Protein AF-A0A2B7Y8J1-F1 (afdb_monomer_lite)

Sequence (131 aa):
MRFFLLLSFLLLTVLVVAKPEAAPVPEPQSDIKEKLEGIGDLLNGETLRQIQSVLKHADQLLDDESTPITKNLLLTAGPVVTPELLKKVGTLLDNAGGLLTKEFVDQTKNLIAKAGKLLDTVDSLLGALGL

Foldseek 3Di:
DVVVVVVVVVVVVVPPDPDPPPDPDPPPVVVVVVVVVVVCVCPPPVNVVVVVVVVVVVCVCCPPVNVVVVVCCCVPVVVPDDPVVVVVVVVVVVVVVVCPPPVNVVVVVVVVVVVVVVVVVVVVVCVVVVD

pLDDT: mean 86.44, std 15.83, range [43.47, 98.56]

Secondary structure (DSSP, 8-state):
-HHHHHHHHHTTSTT------------THHHHHHHHHHHHHHTSHHHHHHHHHHHHHHHHHSSTTHHHHHHHHHHHTTTT--HHHHHHHHHHHHHHHHHTSHHHHHHHHHHHHHHHHHHHHHHHHHHHTT-

Organism: NCBI:txid1447875

Radius of gyration: 47.33 Å; chains: 1; bounding box: 66×28×156 Å

Structure (mmCIF, N/CA/C/O backbone):
data_AF-A0A2B7Y8J1-F1
#
_entry.id   AF-A0A2B7Y8J1-F1
#
loop_
_atom_site.group_PDB
_atom_site.id
_atom_site.type_symbol
_atom_site.label_atom_id
_atom_site.label_alt_id
_atom_site.label_comp_id
_atom_site.label_asym_id
_atom_site.label_entity_id
_atom_site.label_seq_id
_atom_site.pdbx_PDB_ins_code
_atom_site.Cartn_x
_atom_site.Cartn_y
_atom_site.Cartn_z
_atom_site.occupancy
_atom_site.B_iso_or_equiv
_atom_site.auth_seq_id
_atom_site.auth_comp_id
_atom_site.auth_asym_id
_atom_site.auth_atom_id
_atom_site.pdbx_PDB_model_num
ATOM 1 N N . MET A 1 1 ? -15.701 -1.037 112.314 1.00 57.28 1 MET A N 1
ATOM 2 C CA . MET A 1 1 ? -16.715 -0.438 111.410 1.00 57.28 1 MET 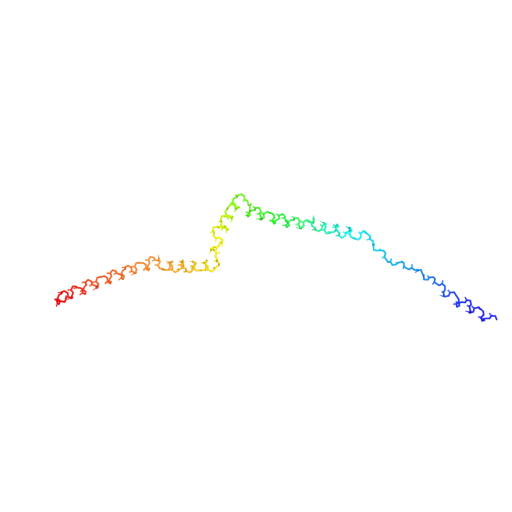A CA 1
ATOM 3 C C . MET A 1 1 ? -16.136 0.108 110.096 1.00 57.28 1 MET A C 1
ATOM 5 O O . MET A 1 1 ? -16.798 -0.016 109.079 1.00 57.28 1 MET A O 1
ATOM 9 N N . ARG A 1 2 ? -14.895 0.631 110.054 1.00 57.12 2 ARG A N 1
ATOM 10 C CA . ARG A 1 2 ? -14.279 1.179 108.820 1.00 57.12 2 ARG A CA 1
ATOM 11 C C . ARG A 1 2 ? -13.872 0.147 107.743 1.00 57.12 2 ARG A C 1
ATOM 13 O O . ARG A 1 2 ? -13.745 0.520 106.588 1.00 57.12 2 ARG A O 1
ATOM 20 N N . PHE A 1 3 ? -13.733 -1.136 108.092 1.00 57.81 3 PHE A N 1
ATOM 21 C CA . PHE A 1 3 ? -13.382 -2.209 107.141 1.00 57.81 3 PHE A CA 1
ATOM 22 C C . PHE A 1 3 ? -14.557 -2.624 106.228 1.00 57.81 3 PHE A C 1
ATOM 24 O O . PHE A 1 3 ? -14.360 -2.912 105.053 1.00 57.81 3 PHE A O 1
ATOM 31 N N . PHE A 1 4 ? -15.796 -2.562 106.730 1.00 58.69 4 PHE A N 1
ATOM 32 C CA . PHE A 1 4 ? -17.000 -2.868 105.942 1.00 58.69 4 PHE A CA 1
ATOM 33 C C . PHE A 1 4 ? -17.377 -1.753 104.951 1.00 58.69 4 PHE A C 1
ATOM 35 O O . PHE A 1 4 ? -17.934 -2.038 103.895 1.00 58.69 4 PHE A O 1
ATOM 42 N N . LEU A 1 5 ? -17.013 -0.498 105.241 1.00 56.62 5 LEU A N 1
ATOM 43 C CA . LEU A 1 5 ? -17.215 0.628 104.320 1.00 56.62 5 LEU A CA 1
ATOM 44 C C . LEU A 1 5 ? -16.310 0.546 103.078 1.00 56.62 5 LEU A C 1
ATOM 46 O O . LEU A 1 5 ? -16.740 0.919 101.991 1.00 56.62 5 LEU A O 1
ATOM 50 N N . LEU A 1 6 ? -15.094 0.004 103.211 1.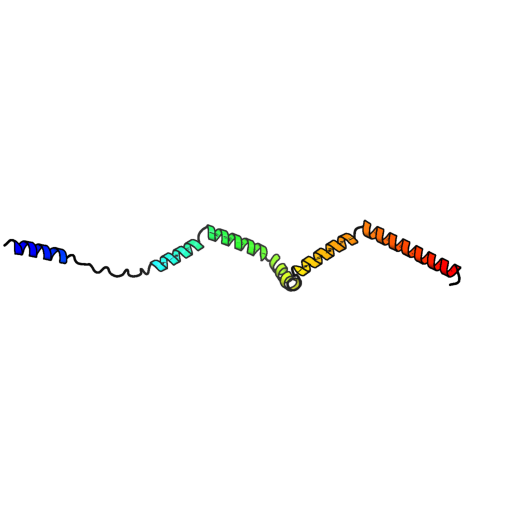00 54.31 6 LEU A N 1
ATOM 51 C CA . LEU A 1 6 ? -14.183 -0.206 102.077 1.00 54.31 6 LEU A CA 1
ATOM 52 C C . LEU A 1 6 ? -14.570 -1.434 101.239 1.00 54.31 6 LEU A C 1
ATOM 54 O O . LEU A 1 6 ? -14.461 -1.397 100.015 1.00 54.31 6 LEU A O 1
ATOM 58 N N . LEU A 1 7 ? -15.102 -2.487 101.870 1.00 51.34 7 LEU A N 1
ATOM 59 C CA . LEU A 1 7 ? -15.591 -3.674 101.161 1.00 51.34 7 LEU A CA 1
ATOM 60 C C . LEU A 1 7 ? -16.859 -3.377 100.336 1.00 51.34 7 LEU A C 1
ATOM 62 O O . LEU A 1 7 ? -17.031 -3.924 99.250 1.00 51.34 7 LEU A O 1
ATOM 66 N N . SER A 1 8 ? -17.699 -2.445 100.800 1.00 54.16 8 SER A N 1
ATOM 67 C CA . SER A 1 8 ? -18.862 -1.957 100.045 1.00 54.16 8 SER A CA 1
ATOM 68 C C . SER A 1 8 ? -18.480 -1.105 98.829 1.00 54.16 8 SER A C 1
ATOM 70 O O . SER A 1 8 ? -19.244 -1.055 97.868 1.00 54.16 8 SER A O 1
ATOM 72 N N . PHE A 1 9 ? -17.320 -0.440 98.851 1.00 55.12 9 PHE A N 1
ATOM 73 C CA . PHE A 1 9 ? -16.838 0.360 97.721 1.00 55.12 9 PHE A CA 1
ATOM 74 C C . PHE A 1 9 ? -16.152 -0.511 96.657 1.00 55.12 9 PHE A C 1
ATOM 76 O O . PHE A 1 9 ? -16.247 -0.227 95.466 1.00 55.12 9 PHE A O 1
ATOM 83 N N . LEU A 1 10 ? -15.531 -1.622 97.075 1.00 53.22 10 LEU A N 1
ATOM 84 C CA . LEU A 1 10 ? -14.902 -2.595 96.176 1.00 53.22 10 LEU A CA 1
ATOM 85 C C . LEU A 1 10 ? -15.926 -3.428 95.381 1.00 53.22 10 L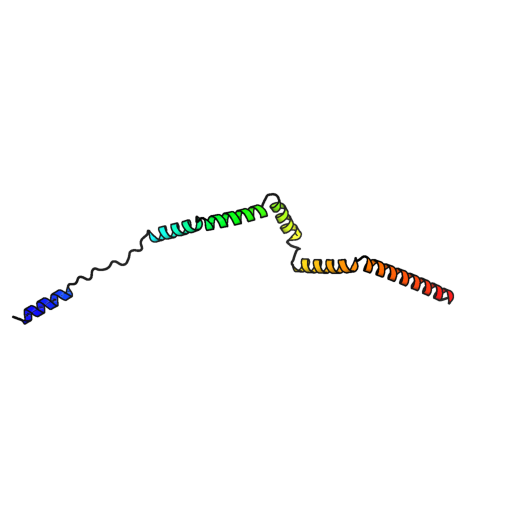EU A C 1
ATOM 87 O O . LEU A 1 10 ? -15.628 -3.873 94.278 1.00 53.22 10 LEU A O 1
ATOM 91 N N . LEU A 1 11 ? -17.139 -3.623 95.910 1.00 51.19 11 LEU A N 1
ATOM 92 C CA . LEU A 1 11 ? -18.196 -4.358 95.204 1.00 51.19 11 LEU A CA 1
ATOM 93 C C . LEU A 1 11 ? -18.897 -3.527 94.115 1.00 51.19 11 LEU A C 1
ATOM 95 O O . LEU A 1 11 ? -19.515 -4.099 93.220 1.00 51.19 11 LEU A O 1
ATOM 99 N N . LEU A 1 12 ? -18.811 -2.192 94.176 1.00 48.62 12 LEU A N 1
ATOM 100 C CA . LEU A 1 12 ? -19.529 -1.307 93.252 1.00 48.62 12 LEU A CA 1
ATOM 101 C C . LEU A 1 12 ? -18.776 -1.105 91.926 1.00 48.62 12 LEU A C 1
ATOM 103 O O . LEU A 1 12 ? -19.399 -0.867 90.896 1.00 48.62 12 LEU A O 1
ATOM 107 N N . THR A 1 13 ? -17.454 -1.291 91.899 1.00 49.09 13 THR A N 1
ATOM 108 C CA . THR A 1 13 ? -16.671 -1.206 90.654 1.00 49.09 13 THR A CA 1
ATOM 109 C C . THR A 1 13 ? -16.765 -2.464 89.787 1.00 49.09 13 THR A C 1
ATOM 111 O O . THR A 1 13 ? -16.554 -2.381 88.581 1.00 49.09 13 THR A O 1
ATOM 114 N N . VAL A 1 14 ? -17.121 -3.618 90.363 1.00 53.16 14 VAL A N 1
ATOM 115 C CA . VAL A 1 14 ? -17.202 -4.895 89.627 1.00 53.16 14 VAL A CA 1
ATOM 116 C C . VAL A 1 14 ? -18.547 -5.068 88.901 1.00 53.16 14 VAL A C 1
ATOM 118 O O . VAL A 1 14 ? -18.665 -5.922 88.029 1.00 53.16 14 VAL A O 1
ATOM 121 N N . LEU A 1 15 ? -19.551 -4.226 89.184 1.00 43.47 15 LEU A N 1
ATOM 122 C CA . LEU A 1 15 ? -20.867 -4.280 88.534 1.00 43.47 15 LEU A CA 1
ATOM 123 C C . LEU A 1 15 ? -21.099 -3.154 87.509 1.00 43.47 15 LEU A C 1
ATOM 125 O O . LEU A 1 15 ? -22.227 -2.707 87.312 1.00 43.47 15 LEU A O 1
ATOM 129 N N . VAL A 1 16 ? -20.052 -2.700 86.814 1.00 52.19 16 VAL A N 1
ATOM 130 C CA . VAL A 1 16 ? -20.247 -2.068 85.501 1.00 52.19 16 VAL A CA 1
ATOM 131 C C . VAL A 1 16 ? -20.555 -3.197 84.526 1.00 52.19 16 VAL A C 1
ATOM 133 O O . VAL A 1 16 ? -19.677 -3.944 84.104 1.00 52.19 16 VAL A O 1
ATOM 136 N N . VAL A 1 17 ? -21.843 -3.362 84.241 1.00 54.69 17 VAL A N 1
ATOM 137 C CA . VAL A 1 17 ? -22.383 -4.319 83.277 1.00 54.69 17 VAL A CA 1
ATOM 138 C C . VAL A 1 17 ? -21.667 -4.138 81.938 1.00 54.69 17 VAL A C 1
ATOM 140 O O . VAL A 1 17 ? -21.912 -3.169 81.220 1.00 54.69 17 VAL A O 1
ATOM 143 N N . ALA A 1 18 ? -20.800 -5.089 81.587 1.00 58.56 18 ALA A N 1
ATOM 144 C CA . ALA A 1 18 ? -20.397 -5.306 80.209 1.00 58.56 18 ALA A CA 1
ATOM 145 C C . ALA A 1 18 ? -21.663 -5.681 79.429 1.00 58.56 18 ALA A C 1
ATOM 147 O O . ALA A 1 18 ? -22.143 -6.814 79.485 1.00 58.56 18 ALA A O 1
ATOM 148 N N . LYS A 1 19 ? -22.261 -4.691 78.765 1.00 60.66 19 LYS A N 1
ATOM 149 C CA . LYS A 1 19 ? -23.315 -4.916 77.782 1.00 60.66 19 LYS A CA 1
ATOM 150 C C . LYS A 1 19 ? -22.691 -5.790 76.688 1.00 60.66 19 LYS A C 1
ATOM 152 O O . LYS A 1 19 ? -21.672 -5.376 76.142 1.00 60.66 19 LYS A O 1
ATOM 157 N N . PRO A 1 20 ? -23.225 -6.986 76.385 1.00 61.16 20 PRO A N 1
ATOM 158 C CA . PRO A 1 20 ? -22.718 -7.757 75.264 1.00 61.16 20 PRO A CA 1
ATOM 159 C C . PRO A 1 20 ? -23.017 -6.941 74.005 1.00 61.16 20 PRO A C 1
ATOM 161 O O . PRO A 1 20 ? -24.176 -6.800 73.611 1.00 61.16 20 PRO A O 1
ATOM 164 N N . GLU A 1 21 ? -21.984 -6.319 73.441 1.00 63.44 21 GLU A N 1
ATOM 165 C CA . GLU A 1 21 ? -22.034 -5.717 72.116 1.00 63.44 21 GLU A CA 1
ATOM 166 C C . GLU A 1 21 ? -22.353 -6.870 71.159 1.00 63.44 21 GLU A C 1
ATOM 168 O O . GLU A 1 21 ? -21.555 -7.796 70.994 1.00 63.44 21 GLU A O 1
ATOM 173 N N . ALA A 1 22 ? -23.573 -6.890 70.624 1.00 68.31 22 ALA A N 1
ATOM 174 C CA . ALA A 1 22 ? -23.932 -7.854 69.599 1.00 68.31 22 ALA A CA 1
ATOM 175 C C . ALA A 1 22 ? -22.940 -7.687 68.441 1.00 68.31 22 ALA A C 1
ATOM 177 O O . ALA A 1 22 ? -22.679 -6.558 68.026 1.00 68.31 22 ALA A O 1
ATOM 178 N N . ALA A 1 23 ? -22.377 -8.790 67.935 1.00 68.06 23 ALA A N 1
ATOM 179 C CA . ALA A 1 23 ? -21.568 -8.735 66.722 1.00 68.06 23 ALA A CA 1
ATOM 180 C C . ALA A 1 23 ? -22.359 -7.970 65.643 1.00 68.06 23 ALA A C 1
ATOM 182 O O . ALA A 1 23 ? -23.563 -8.226 65.514 1.00 68.06 23 ALA A O 1
ATOM 183 N N . PRO A 1 24 ? -21.737 -7.021 64.917 1.00 69.44 24 PRO A N 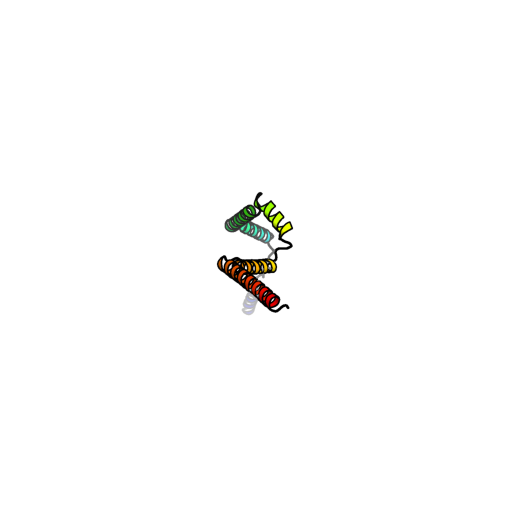1
ATOM 184 C CA . PRO A 1 24 ? -22.443 -6.219 63.931 1.00 69.44 24 PRO A CA 1
ATOM 185 C C . PRO A 1 24 ? -23.105 -7.164 62.931 1.00 69.44 24 PRO A C 1
ATOM 187 O O . PRO A 1 24 ? -22.432 -7.928 62.239 1.00 69.44 24 PRO A O 1
ATOM 190 N N . VAL A 1 25 ? -24.438 -7.166 62.914 1.00 69.94 25 VAL A N 1
ATOM 191 C CA . VAL A 1 25 ? -25.212 -7.930 61.936 1.00 69.94 25 VAL A CA 1
ATOM 192 C C . VAL A 1 25 ? -24.901 -7.302 60.574 1.00 69.94 25 VAL A C 1
ATOM 194 O O . VAL A 1 25 ? -25.091 -6.092 60.448 1.00 69.94 25 VAL A O 1
ATOM 197 N N . PRO A 1 26 ? -24.407 -8.058 59.574 1.00 66.12 26 PRO A N 1
ATOM 198 C CA . PRO A 1 26 ? -24.166 -7.514 58.243 1.00 66.12 26 PRO A CA 1
ATOM 199 C C . PRO A 1 26 ? -25.478 -6.928 57.721 1.00 66.12 26 PRO A C 1
ATOM 201 O O . PRO A 1 26 ? -26.462 -7.657 57.583 1.00 66.12 26 PRO A O 1
ATOM 204 N N . GLU A 1 27 ? -25.532 -5.613 57.509 1.00 67.00 27 GLU A N 1
ATOM 205 C CA . GLU A 1 27 ? -26.757 -4.956 57.066 1.00 67.00 27 GLU A CA 1
ATOM 206 C C . GLU A 1 27 ? -27.074 -5.378 55.621 1.00 67.00 27 GLU A C 1
ATOM 208 O O . GLU A 1 27 ? -26.302 -5.048 54.717 1.00 67.00 27 GLU A O 1
ATOM 213 N N . PRO A 1 28 ? -28.236 -6.010 55.348 1.00 64.00 28 PRO A N 1
ATOM 214 C CA . PRO A 1 28 ? -28.646 -6.396 53.989 1.00 64.00 28 PRO A CA 1
ATOM 215 C C . PRO A 1 28 ? -28.768 -5.214 53.011 1.00 64.00 28 PRO A C 1
ATOM 217 O O . PRO A 1 28 ? -28.953 -5.401 51.812 1.00 64.00 28 PRO A O 1
ATOM 220 N N . GLN A 1 29 ? -28.708 -3.981 53.523 1.00 61.75 29 GLN A N 1
ATOM 221 C CA . GLN A 1 29 ? -28.765 -2.752 52.739 1.00 61.75 29 GLN A CA 1
ATOM 222 C C . GLN A 1 29 ? -27.422 -2.374 52.098 1.00 61.75 29 GLN A C 1
ATOM 224 O O . GLN A 1 29 ? -27.432 -1.592 51.148 1.00 61.75 29 GLN A O 1
ATOM 229 N N . SER A 1 30 ? -26.293 -2.907 52.583 1.00 75.12 30 SER A N 1
ATOM 230 C CA . SER A 1 30 ? -24.959 -2.593 52.048 1.00 75.12 30 SER A CA 1
ATOM 231 C C . SER A 1 30 ? -24.836 -3.021 50.584 1.00 75.12 30 SER A C 1
ATOM 233 O O . SER A 1 30 ? -24.529 -2.201 49.723 1.00 75.12 30 SER A O 1
ATOM 235 N N . ASP A 1 31 ? -25.217 -4.263 50.285 1.00 83.12 31 ASP A N 1
ATOM 236 C CA . ASP A 1 31 ? -25.128 -4.838 48.937 1.00 83.12 31 ASP A CA 1
ATOM 237 C C . ASP A 1 31 ? -26.032 -4.118 47.927 1.00 83.12 31 ASP A C 1
ATOM 239 O O . ASP A 1 31 ? -25.712 -4.005 46.743 1.00 83.12 31 ASP A O 1
ATOM 243 N N . ILE A 1 32 ? -27.194 -3.631 48.380 1.00 88.69 32 ILE A N 1
ATOM 244 C CA . ILE A 1 32 ? -28.130 -2.890 47.527 1.00 88.69 32 ILE A CA 1
ATOM 245 C C . ILE A 1 32 ? -27.563 -1.505 47.208 1.00 88.69 32 ILE A C 1
ATOM 247 O O . ILE A 1 32 ? -27.645 -1.075 46.060 1.00 88.69 32 ILE A O 1
ATOM 251 N N . LYS A 1 33 ? -26.967 -0.815 48.186 1.00 87.50 33 LYS A N 1
ATOM 252 C CA . LYS A 1 33 ? -26.335 0.494 47.967 1.00 87.50 33 LYS A CA 1
ATOM 253 C C . LYS A 1 33 ? -25.149 0.395 47.017 1.00 87.50 33 LYS A C 1
ATOM 255 O O . LYS A 1 33 ? -25.107 1.146 46.053 1.00 87.50 33 LYS A O 1
ATOM 260 N N . GLU A 1 34 ? -24.274 -0.584 47.218 1.00 89.62 34 GLU A N 1
ATOM 261 C CA . GLU A 1 34 ? -23.116 -0.822 46.349 1.00 89.62 34 GLU A CA 1
ATOM 262 C C . GLU A 1 34 ? -23.540 -1.099 44.894 1.00 89.62 34 GLU A C 1
ATOM 264 O O . GLU A 1 34 ? -22.995 -0.528 43.949 1.00 89.62 34 GLU A O 1
ATOM 269 N N . LYS A 1 35 ? -24.592 -1.906 44.687 1.00 91.88 35 LYS A N 1
ATOM 270 C CA . LYS A 1 35 ? -25.163 -2.142 43.348 1.00 91.88 35 LYS A CA 1
ATOM 271 C C . LYS A 1 35 ? -25.760 -0.878 42.727 1.00 91.88 35 LYS A C 1
ATOM 273 O O . LYS A 1 35 ? -25.646 -0.690 41.517 1.00 91.88 35 LYS A O 1
ATOM 278 N N . LEU A 1 36 ? -26.421 -0.037 43.521 1.00 91.56 36 LEU A N 1
ATOM 279 C CA . LEU A 1 36 ? -27.006 1.219 43.044 1.00 91.56 36 LEU A CA 1
ATOM 280 C C . LEU A 1 36 ? -25.933 2.256 42.703 1.00 91.56 36 LEU A C 1
ATOM 282 O O . LEU A 1 36 ? -26.090 2.965 41.713 1.00 91.56 36 LEU A O 1
ATOM 286 N N . GLU A 1 37 ? -24.844 2.311 43.465 1.00 91.69 37 GLU A N 1
ATOM 287 C CA . GLU A 1 37 ? -23.669 3.131 43.157 1.00 91.69 37 GLU A CA 1
ATOM 288 C C . GLU A 1 37 ? -23.015 2.673 41.851 1.00 91.69 37 GLU A C 1
ATOM 290 O O . GLU A 1 37 ? -22.820 3.490 40.957 1.00 91.69 37 GLU A O 1
ATOM 295 N N . GLY A 1 38 ? -22.820 1.363 41.662 1.00 90.50 38 GLY A N 1
ATOM 296 C CA . GLY A 1 38 ? -22.305 0.824 40.400 1.00 90.50 38 GLY A CA 1
ATOM 297 C C . GLY A 1 38 ? -23.194 1.143 39.189 1.00 90.50 38 GLY A C 1
ATOM 298 O O . GLY A 1 38 ? -22.694 1.480 38.117 1.00 90.50 38 GLY A O 1
ATOM 299 N N . ILE A 1 39 ? -24.523 1.099 39.342 1.00 91.12 39 ILE A N 1
ATOM 300 C CA . ILE A 1 39 ? -25.454 1.553 38.293 1.00 91.12 39 ILE A CA 1
ATOM 301 C C . ILE A 1 39 ? -25.347 3.073 38.092 1.00 91.12 39 ILE A C 1
ATOM 303 O O . ILE A 1 39 ? -25.381 3.539 36.955 1.00 91.12 39 ILE A O 1
ATOM 307 N N . GLY A 1 40 ? -25.192 3.845 39.168 1.00 92.50 40 GLY A N 1
ATOM 308 C CA . GLY A 1 40 ? -24.990 5.292 39.128 1.00 92.50 40 GLY A CA 1
ATOM 309 C C . GLY A 1 40 ? -23.744 5.689 38.341 1.00 92.50 40 GLY A C 1
ATOM 310 O O . GLY A 1 40 ? -23.820 6.583 37.503 1.00 92.50 40 GLY A O 1
ATOM 311 N N . ASP A 1 41 ? -22.639 4.974 38.525 1.00 94.44 41 ASP A N 1
ATOM 312 C CA . ASP A 1 41 ? -21.396 5.187 37.784 1.00 94.44 41 ASP A CA 1
ATOM 313 C C . ASP A 1 41 ? -21.545 4.849 36.293 1.00 94.44 41 ASP A C 1
ATOM 315 O O . ASP A 1 41 ? -21.038 5.570 35.429 1.00 94.44 41 ASP A O 1
ATOM 319 N N . LEU A 1 42 ? -22.304 3.804 35.952 1.00 92.75 42 LEU A N 1
ATOM 320 C CA . LEU A 1 42 ? -22.595 3.464 34.554 1.00 92.75 42 LEU A CA 1
ATOM 321 C C . LEU A 1 42 ? -23.513 4.491 33.877 1.00 92.75 42 LEU A C 1
ATOM 323 O O . LEU A 1 42 ? -23.365 4.771 32.688 1.00 92.75 42 LEU A O 1
ATOM 327 N N . LEU A 1 43 ? -24.456 5.058 34.631 1.00 92.88 43 LEU A N 1
ATOM 328 C CA . LEU A 1 43 ? -25.413 6.057 34.150 1.00 92.88 43 LEU A CA 1
ATOM 329 C C . LEU A 1 43 ? -24.917 7.499 34.321 1.00 92.88 43 LEU A C 1
ATOM 331 O O . LEU A 1 43 ? -25.636 8.438 33.969 1.00 92.88 43 LEU A O 1
ATOM 335 N N . ASN A 1 44 ? -23.704 7.700 34.842 1.00 95.56 44 ASN A N 1
ATOM 336 C CA . ASN A 1 44 ? -23.152 9.035 34.990 1.00 95.56 44 ASN A CA 1
ATOM 337 C C . ASN A 1 44 ? -22.922 9.677 33.606 1.00 95.56 44 ASN A C 1
ATOM 339 O O . ASN A 1 44 ? -22.710 9.009 32.589 1.00 95.56 44 ASN A O 1
ATOM 343 N N . GLY A 1 45 ? -22.964 11.010 33.559 1.00 96.12 45 GLY A N 1
ATOM 344 C CA . GLY A 1 45 ? -22.901 11.742 32.294 1.00 96.12 45 GLY A CA 1
ATOM 345 C C . GLY A 1 45 ? -21.587 11.571 31.526 1.00 96.12 45 GLY A C 1
ATOM 346 O O . GLY A 1 45 ? -21.577 11.751 30.313 1.00 96.12 45 GLY A O 1
ATOM 347 N N . GLU A 1 46 ? -20.480 11.243 32.192 1.00 95.44 46 GLU A N 1
ATOM 348 C CA . GLU A 1 46 ? -19.205 10.977 31.525 1.00 95.44 46 GLU A CA 1
ATOM 349 C C . GLU A 1 46 ? -19.214 9.619 30.828 1.00 95.44 46 GLU A C 1
ATOM 351 O O . GLU A 1 46 ? -18.948 9.564 29.627 1.00 95.44 46 GLU A O 1
ATOM 356 N N . THR A 1 47 ? -19.612 8.563 31.537 1.00 95.94 47 THR A N 1
ATOM 357 C CA . THR A 1 47 ? -19.766 7.213 30.986 1.00 95.94 47 THR A CA 1
ATOM 358 C C . THR A 1 47 ? -20.719 7.219 29.794 1.00 95.94 47 THR A C 1
ATOM 360 O O . THR A 1 47 ? -20.385 6.705 28.726 1.00 95.94 47 THR A O 1
ATOM 363 N N . LEU A 1 48 ? -21.871 7.890 29.911 1.00 96.50 48 LEU A N 1
ATOM 364 C CA . LEU A 1 48 ? -22.833 8.004 28.812 1.00 96.50 48 LEU A CA 1
ATOM 365 C C . LEU A 1 48 ? -22.256 8.738 27.591 1.00 96.50 48 LEU A C 1
ATOM 367 O O . LEU A 1 48 ? -22.479 8.299 26.463 1.00 96.50 48 LEU A O 1
ATOM 371 N N . ARG A 1 49 ? -21.478 9.812 27.787 1.00 96.56 49 ARG A N 1
ATOM 372 C CA . ARG A 1 49 ? -20.794 10.511 26.682 1.00 96.56 49 ARG A CA 1
ATOM 373 C C . ARG A 1 49 ? -19.757 9.622 26.000 1.00 96.56 49 ARG A C 1
ATOM 375 O O . ARG A 1 49 ? -19.663 9.634 24.774 1.00 96.56 49 ARG A O 1
ATOM 382 N N . GLN A 1 50 ? -18.992 8.851 26.769 1.00 96.56 50 GLN A N 1
ATOM 383 C CA . GLN A 1 50 ? -18.013 7.914 26.219 1.00 96.56 50 GLN A CA 1
ATOM 384 C C . GLN A 1 50 ? -18.702 6.809 25.409 1.00 96.56 50 GLN A C 1
ATOM 386 O O . GLN A 1 50 ? -18.300 6.551 24.276 1.00 96.56 50 GLN A O 1
ATOM 391 N N . ILE A 1 51 ? -19.789 6.229 25.929 1.00 96.06 51 ILE A N 1
ATOM 392 C CA . ILE A 1 51 ? -20.605 5.239 25.211 1.00 96.06 51 ILE A CA 1
ATOM 393 C C . ILE A 1 51 ? -21.144 5.833 23.908 1.00 96.06 51 ILE A C 1
ATOM 395 O O . ILE A 1 51 ? -20.986 5.226 22.853 1.00 96.06 51 ILE A O 1
ATOM 399 N N . GLN A 1 52 ? -21.721 7.037 23.944 1.00 96.50 52 GLN A N 1
ATOM 400 C CA . GLN A 1 52 ? -22.203 7.719 22.738 1.00 96.50 52 GLN A CA 1
ATOM 401 C C . GLN A 1 52 ? -21.083 7.947 21.717 1.00 96.50 52 GLN A C 1
ATOM 403 O O . GLN A 1 52 ? -21.297 7.753 20.523 1.00 96.50 52 GLN A O 1
ATOM 408 N N . SER A 1 53 ? -19.884 8.322 22.169 1.00 97.00 53 SER A N 1
ATOM 409 C CA . SER A 1 53 ? -18.729 8.491 21.285 1.00 97.00 53 SER A CA 1
ATOM 410 C C . SER A 1 53 ? -18.298 7.173 20.642 1.00 97.00 53 SER A C 1
ATOM 412 O O . SER A 1 53 ? -18.031 7.155 19.443 1.00 97.00 53 SER A O 1
ATOM 414 N N . VAL A 1 54 ? -18.228 6.081 21.408 1.00 96.88 54 VAL A N 1
ATOM 415 C CA . VAL A 1 54 ? -17.873 4.751 20.886 1.00 96.88 54 VAL A CA 1
ATOM 416 C C . VAL A 1 54 ? -18.922 4.268 19.894 1.00 96.88 54 VAL A C 1
ATOM 418 O O . VAL A 1 54 ? -18.560 3.828 18.808 1.00 96.88 54 VAL A O 1
ATOM 421 N N . LEU A 1 55 ? -20.208 4.396 20.229 1.00 96.00 55 LEU A N 1
ATOM 422 C CA . LEU A 1 55 ? -21.305 4.016 19.341 1.00 96.00 55 LEU A CA 1
ATOM 423 C C . LEU A 1 55 ? -21.275 4.822 18.046 1.00 96.00 55 LEU A C 1
ATOM 425 O O . LEU A 1 55 ? -21.413 4.235 16.985 1.00 96.00 55 LEU A O 1
ATOM 429 N N . LYS A 1 56 ? -21.011 6.132 18.110 1.00 95.75 56 LYS A N 1
ATOM 430 C CA . LYS A 1 56 ? -20.862 6.962 16.911 1.00 95.75 56 LYS A CA 1
ATOM 431 C C . LYS A 1 56 ? -19.695 6.506 16.032 1.00 95.75 56 LYS A C 1
ATOM 433 O O . LYS A 1 56 ? -19.852 6.431 14.822 1.00 95.75 56 LYS A O 1
ATOM 438 N N . HIS A 1 57 ? -18.535 6.198 16.614 1.00 93.75 57 HIS A N 1
ATOM 439 C CA . HIS A 1 57 ? -17.400 5.695 15.835 1.00 93.75 57 HIS A CA 1
ATOM 440 C C . HIS A 1 57 ? -17.668 4.304 15.253 1.00 93.75 57 HIS A C 1
ATOM 442 O O . HIS A 1 57 ? -17.281 4.038 14.122 1.00 93.75 57 HIS A O 1
ATOM 448 N N . ALA A 1 58 ? -18.327 3.421 16.007 1.00 91.75 58 ALA A N 1
ATOM 449 C CA . ALA A 1 58 ? -18.706 2.098 15.528 1.00 91.75 58 ALA A CA 1
ATOM 450 C C . ALA A 1 58 ? -19.732 2.186 14.391 1.00 91.75 58 ALA A C 1
ATOM 452 O O . ALA A 1 58 ? -19.568 1.497 13.395 1.00 91.75 58 ALA A O 1
ATOM 453 N N . ASP A 1 59 ? -20.727 3.066 14.512 1.00 92.62 59 ASP A N 1
ATOM 454 C CA . ASP A 1 59 ? -21.725 3.347 13.476 1.00 92.62 59 ASP A CA 1
ATOM 455 C C . ASP A 1 59 ? -21.054 3.852 12.192 1.00 92.62 59 ASP A C 1
ATOM 457 O O . ASP A 1 59 ? -21.273 3.298 11.128 1.00 92.62 59 ASP A O 1
ATOM 461 N N . GLN A 1 60 ? -20.113 4.795 12.294 1.00 91.00 60 GLN A N 1
ATOM 462 C CA . GLN A 1 60 ? -19.328 5.259 11.140 1.00 91.00 60 GLN A CA 1
ATOM 463 C C . GLN A 1 60 ? -18.448 4.174 10.492 1.00 91.00 60 GLN A C 1
ATOM 465 O O . GLN A 1 60 ? -18.082 4.306 9.328 1.00 91.00 60 GLN A O 1
ATOM 470 N N . LEU A 1 61 ? -18.040 3.145 11.240 1.00 88.50 61 LEU A N 1
ATOM 471 C CA . LEU A 1 61 ? -17.201 2.048 10.737 1.00 88.50 61 LEU A CA 1
ATOM 472 C C . LEU A 1 61 ? -18.006 0.835 10.251 1.00 88.50 61 LEU A C 1
ATOM 474 O O . LEU A 1 61 ? -17.435 -0.032 9.586 1.00 88.50 61 LEU A O 1
ATOM 478 N N . LEU A 1 62 ? -19.276 0.736 10.646 1.00 90.50 62 LEU A N 1
ATOM 479 C CA . LEU A 1 62 ? -20.171 -0.397 10.399 1.00 90.50 62 LEU A CA 1
ATOM 480 C C . LEU A 1 62 ? -21.518 0.062 9.819 1.00 90.50 62 LEU A C 1
ATOM 482 O O . LEU A 1 62 ? -22.521 -0.639 9.956 1.00 90.50 62 LEU A O 1
ATOM 486 N N . ASP A 1 63 ? -21.549 1.217 9.159 1.00 92.56 63 ASP A N 1
ATOM 487 C CA . ASP A 1 63 ? -22.713 1.668 8.400 1.00 92.56 63 ASP A CA 1
ATOM 488 C C . ASP A 1 63 ? -22.943 0.779 7.161 1.00 92.56 63 ASP A C 1
ATOM 490 O O . ASP A 1 63 ? -22.154 -0.119 6.830 1.00 92.56 63 ASP A O 1
ATOM 494 N N . ASP A 1 64 ? -24.054 1.013 6.464 1.00 93.81 64 ASP A N 1
ATOM 495 C CA . ASP A 1 64 ? -24.450 0.230 5.289 1.00 93.81 64 ASP A CA 1
ATOM 496 C C . ASP A 1 64 ? -23.445 0.336 4.122 1.00 93.81 64 ASP A C 1
ATOM 498 O O . ASP A 1 64 ? -23.416 -0.538 3.252 1.00 93.81 64 ASP A O 1
ATOM 502 N N . GLU A 1 65 ? -22.599 1.373 4.101 1.00 91.12 65 GLU A N 1
ATOM 503 C CA . GLU A 1 65 ? -21.569 1.587 3.078 1.00 91.12 65 GLU A CA 1
ATOM 504 C C . GLU A 1 65 ? -20.265 0.843 3.419 1.00 91.12 65 GLU A C 1
ATOM 506 O O . GLU A 1 65 ? -19.724 0.089 2.603 1.00 91.12 65 GLU A O 1
ATOM 511 N N . SER A 1 66 ? -19.770 1.003 4.644 1.00 91.12 66 SER A N 1
ATOM 512 C CA . SER A 1 66 ? -18.503 0.452 5.135 1.00 91.12 66 SER A CA 1
ATOM 513 C C . SER A 1 66 ? -18.585 -1.033 5.493 1.00 91.12 66 SER A C 1
ATOM 515 O O . SER A 1 66 ? -17.604 -1.761 5.300 1.00 91.12 66 SER A O 1
ATOM 517 N N . THR A 1 67 ? -19.743 -1.531 5.936 1.00 92.94 67 THR A N 1
ATOM 518 C CA . THR A 1 67 ? -19.961 -2.949 6.270 1.00 92.94 67 THR A CA 1
ATOM 519 C C . THR A 1 67 ? -19.651 -3.904 5.108 1.00 92.94 67 THR A C 1
ATOM 521 O O . THR A 1 67 ? -18.839 -4.823 5.295 1.00 92.94 67 THR A O 1
ATOM 524 N N . PRO A 1 68 ? -20.230 -3.750 3.896 1.00 91.25 68 PRO A N 1
ATOM 525 C CA . PRO A 1 68 ? -19.934 -4.651 2.782 1.00 91.25 68 PRO A CA 1
ATOM 526 C C . PRO A 1 68 ? -18.481 -4.536 2.305 1.00 91.25 68 PRO A C 1
ATOM 528 O O . PRO A 1 68 ? -17.877 -5.554 1.956 1.00 91.25 68 PRO A O 1
ATOM 531 N N . ILE A 1 69 ? -17.893 -3.335 2.334 1.00 89.19 69 ILE A N 1
ATOM 532 C CA . ILE A 1 69 ? -16.488 -3.102 1.968 1.00 89.19 69 ILE A CA 1
ATOM 533 C C . ILE A 1 69 ? -15.561 -3.829 2.943 1.00 89.19 69 ILE A C 1
ATOM 535 O O . ILE A 1 69 ? -14.701 -4.596 2.515 1.00 89.19 69 ILE A O 1
ATOM 539 N N . THR A 1 70 ? -15.774 -3.658 4.246 1.00 89.44 70 THR A 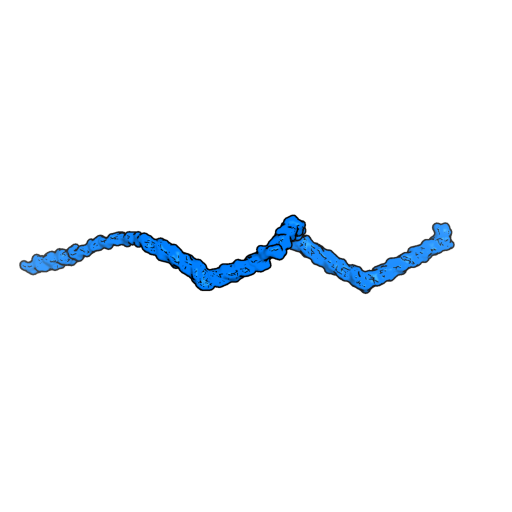N 1
ATOM 540 C CA . THR A 1 70 ? -14.973 -4.290 5.302 1.00 89.44 70 THR A CA 1
ATOM 541 C C . THR A 1 70 ? -15.079 -5.806 5.240 1.00 89.44 70 THR A C 1
ATOM 543 O O . THR A 1 70 ? -14.063 -6.499 5.283 1.00 89.44 70 THR A O 1
ATOM 546 N N . LYS A 1 71 ? -16.292 -6.342 5.058 1.00 89.38 71 LYS A N 1
ATOM 547 C CA . LYS A 1 71 ? -16.505 -7.783 4.887 1.00 89.38 71 LYS A CA 1
ATOM 548 C C . LYS A 1 71 ? -15.762 -8.315 3.663 1.00 89.38 71 LYS A C 1
ATOM 550 O O . LYS A 1 71 ? -15.079 -9.332 3.764 1.00 89.38 71 LYS A O 1
ATOM 555 N N . ASN A 1 72 ? -15.861 -7.630 2.525 1.00 91.19 72 ASN A N 1
ATOM 556 C CA . ASN A 1 72 ? -15.162 -8.037 1.310 1.00 91.19 72 ASN A CA 1
ATOM 557 C C . ASN A 1 72 ? -13.644 -7.954 1.479 1.00 91.19 72 ASN A C 1
ATOM 559 O O . ASN A 1 72 ? -12.962 -8.920 1.152 1.00 91.19 72 ASN A O 1
ATOM 563 N N . LEU A 1 73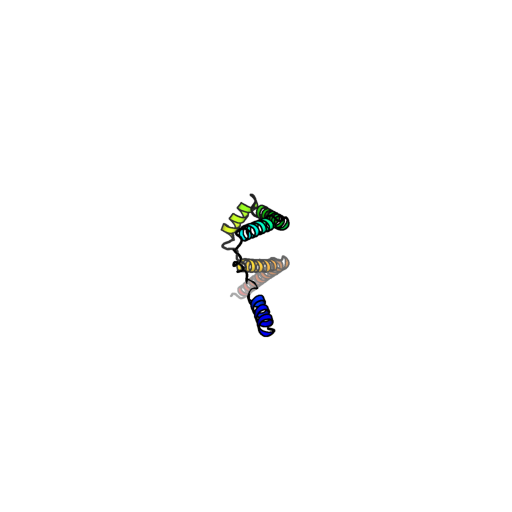 ? -13.104 -6.864 2.031 1.00 90.31 73 LEU A N 1
ATOM 564 C CA . LEU A 1 73 ? -11.673 -6.725 2.312 1.00 90.31 73 LEU A CA 1
ATOM 565 C C . LEU A 1 73 ? -11.178 -7.833 3.245 1.00 90.31 73 LEU A C 1
ATOM 567 O O . LEU A 1 73 ? -10.172 -8.468 2.945 1.00 90.31 73 LEU A O 1
ATOM 571 N N . LEU A 1 74 ? -11.902 -8.124 4.327 1.00 89.38 74 LEU A N 1
ATOM 572 C CA . LEU A 1 74 ? -11.519 -9.156 5.288 1.00 89.38 74 LEU A CA 1
ATOM 573 C C . LEU A 1 74 ? -11.542 -10.562 4.676 1.00 89.38 74 LEU A C 1
ATOM 575 O O . LEU A 1 74 ? -10.654 -11.357 4.962 1.00 89.38 74 LEU A O 1
ATOM 579 N N . LEU A 1 75 ? -12.526 -10.868 3.825 1.00 91.56 75 LEU A N 1
ATOM 580 C CA . LEU A 1 75 ? -12.650 -12.184 3.189 1.00 91.56 75 LEU A CA 1
ATOM 581 C C . LEU A 1 75 ? -11.701 -12.376 1.999 1.00 91.56 75 LEU A C 1
ATOM 583 O O . LEU A 1 75 ? -11.213 -13.483 1.788 1.00 91.56 75 LEU A O 1
ATOM 587 N N . THR A 1 76 ? -11.457 -11.328 1.210 1.00 91.00 76 THR A N 1
ATOM 588 C CA . THR A 1 76 ? -10.693 -11.426 -0.047 1.00 91.00 76 THR A CA 1
ATOM 589 C C . THR A 1 76 ? -9.224 -11.062 0.122 1.00 91.00 76 THR A C 1
ATOM 591 O O . THR A 1 76 ? -8.353 -11.772 -0.373 1.00 91.00 76 THR A O 1
ATOM 594 N N . ALA A 1 77 ? -8.941 -9.970 0.830 1.00 87.12 77 ALA A N 1
ATOM 595 C CA . ALA A 1 77 ? -7.600 -9.429 0.990 1.00 87.12 77 ALA A CA 1
ATOM 596 C C . ALA A 1 77 ? -6.987 -9.804 2.347 1.00 87.12 77 ALA A C 1
ATOM 598 O O . ALA A 1 77 ? -5.787 -10.039 2.421 1.00 87.12 77 ALA A O 1
ATOM 599 N N . GLY A 1 78 ? -7.790 -9.933 3.407 1.00 89.31 78 GLY A N 1
ATOM 600 C CA . GLY A 1 78 ? -7.333 -10.247 4.767 1.00 89.31 78 GLY A CA 1
ATOM 601 C C . GLY A 1 78 ? -6.378 -11.446 4.873 1.00 89.31 78 GLY A C 1
ATOM 602 O O . GLY A 1 78 ? -5.328 -11.302 5.494 1.00 89.31 78 GLY A O 1
ATOM 603 N N . PRO A 1 79 ? -6.655 -12.603 4.237 1.00 89.62 79 PRO A N 1
ATOM 604 C CA . PRO A 1 79 ? -5.769 -13.766 4.316 1.00 89.62 79 PRO A CA 1
ATOM 605 C C . PRO A 1 79 ? -4.400 -13.565 3.654 1.00 89.62 79 PRO A C 1
ATOM 607 O O . PRO A 1 79 ? -3.466 -14.309 3.946 1.00 89.62 79 PRO A O 1
ATOM 610 N N . VAL A 1 80 ? -4.284 -12.601 2.735 1.00 87.19 80 VAL A N 1
ATOM 611 C CA . VAL A 1 80 ? -3.086 -12.395 1.908 1.00 87.19 80 VAL A CA 1
ATOM 612 C C . VAL A 1 80 ? -2.349 -11.093 2.229 1.00 87.19 80 VAL A C 1
ATOM 614 O O . VAL A 1 80 ? -1.146 -11.009 1.998 1.00 87.19 80 VAL A O 1
ATOM 617 N N . VAL A 1 81 ? -3.025 -10.085 2.787 1.00 92.00 81 VAL A N 1
ATOM 618 C CA . VAL A 1 81 ? -2.437 -8.793 3.160 1.00 92.00 81 VAL A CA 1
ATOM 619 C C . VAL A 1 81 ? -1.771 -8.914 4.526 1.00 92.00 81 VAL A C 1
ATOM 621 O O . VAL A 1 81 ? -2.391 -8.717 5.568 1.00 92.00 81 VAL A O 1
ATOM 624 N N . THR A 1 82 ? -0.474 -9.218 4.514 1.00 92.25 82 THR A N 1
ATOM 625 C CA . THR A 1 82 ? 0.374 -9.177 5.712 1.00 92.25 82 THR A CA 1
ATOM 626 C C . THR A 1 82 ? 1.266 -7.930 5.716 1.00 92.25 82 THR A C 1
ATOM 628 O O . THR A 1 82 ? 1.573 -7.390 4.644 1.00 92.25 82 THR A O 1
ATOM 631 N N . PRO A 1 83 ? 1.743 -7.467 6.888 1.00 94.06 83 PRO A N 1
ATOM 632 C CA . PRO A 1 83 ? 2.725 -6.384 6.965 1.00 94.06 83 PRO A CA 1
ATOM 633 C C . PRO A 1 83 ? 3.979 -6.643 6.114 1.00 94.06 83 PRO A C 1
ATOM 635 O O . PRO A 1 83 ? 4.504 -5.733 5.470 1.00 94.06 83 PRO A O 1
ATOM 638 N N . GLU A 1 84 ? 4.443 -7.893 6.049 1.00 95.00 84 GLU A N 1
ATOM 639 C CA . GLU A 1 84 ? 5.594 -8.299 5.239 1.00 95.00 84 GLU A CA 1
ATOM 640 C C . GLU A 1 84 ? 5.306 -8.178 3.743 1.00 95.00 84 GLU A C 1
ATOM 642 O O . GLU A 1 84 ? 6.180 -7.733 2.995 1.00 95.00 84 GLU A O 1
ATOM 647 N N . LEU A 1 85 ? 4.100 -8.554 3.297 1.00 95.12 85 LEU A N 1
ATOM 648 C CA . LEU A 1 85 ? 3.693 -8.366 1.907 1.00 95.12 85 LEU A CA 1
ATOM 649 C C . LEU A 1 85 ? 3.652 -6.879 1.561 1.00 95.12 85 LEU A C 1
ATOM 651 O O . LEU A 1 85 ? 4.243 -6.484 0.560 1.00 95.12 85 LEU A O 1
ATOM 655 N N . LEU A 1 86 ? 3.017 -6.051 2.395 1.00 95.81 86 LEU A N 1
ATOM 656 C CA . LEU A 1 86 ? 2.930 -4.607 2.166 1.00 95.81 86 LEU A CA 1
ATOM 657 C C . LEU A 1 86 ? 4.316 -3.958 2.092 1.00 95.81 86 LEU A C 1
ATOM 659 O O . LEU A 1 86 ? 4.566 -3.153 1.199 1.00 95.81 86 LEU A O 1
ATOM 663 N N . LYS A 1 87 ? 5.251 -4.368 2.958 1.00 97.06 87 LYS A N 1
ATOM 664 C CA . LYS A 1 87 ? 6.646 -3.916 2.893 1.00 97.06 87 LYS A CA 1
ATOM 665 C C . LYS A 1 87 ? 7.317 -4.321 1.579 1.00 97.06 87 LYS A C 1
ATOM 667 O O . LYS A 1 87 ? 7.955 -3.488 0.942 1.00 97.06 87 LYS A O 1
ATOM 672 N N . LYS A 1 88 ? 7.170 -5.583 1.159 1.00 96.88 88 LYS A N 1
ATOM 673 C CA . LYS A 1 88 ? 7.739 -6.080 -0.107 1.00 96.88 88 LYS A CA 1
ATOM 674 C C . LYS A 1 88 ? 7.156 -5.356 -1.317 1.00 96.88 88 LYS A C 1
ATOM 676 O O . LYS A 1 88 ? 7.912 -4.991 -2.211 1.00 96.88 88 LYS A O 1
ATOM 681 N N . VAL A 1 89 ? 5.842 -5.136 -1.335 1.00 97.00 89 VAL A N 1
ATOM 682 C CA . VAL A 1 89 ? 5.157 -4.376 -2.387 1.00 97.00 89 VAL A CA 1
ATOM 683 C C . VAL A 1 89 ? 5.660 -2.937 -2.405 1.00 97.00 89 VAL A C 1
ATOM 685 O O . VAL A 1 89 ? 6.023 -2.463 -3.472 1.00 97.00 89 VAL A O 1
ATOM 688 N N . GLY A 1 90 ? 5.781 -2.276 -1.251 1.00 97.88 90 GLY A N 1
ATOM 689 C CA . GLY A 1 90 ? 6.361 -0.933 -1.156 1.00 97.88 90 GLY A CA 1
ATOM 690 C C . GLY A 1 90 ? 7.766 -0.863 -1.758 1.00 97.88 90 GLY A C 1
ATOM 691 O O . GLY A 1 90 ? 7.999 -0.096 -2.684 1.00 97.88 90 GLY A O 1
ATOM 692 N N . THR A 1 91 ? 8.672 -1.752 -1.339 1.00 98.12 91 THR A N 1
ATOM 693 C CA . THR A 1 91 ? 10.030 -1.823 -1.907 1.00 98.12 91 THR A CA 1
ATOM 694 C C . THR A 1 91 ? 10.032 -2.108 -3.413 1.00 98.12 91 THR A C 1
ATOM 696 O O . THR A 1 91 ? 10.846 -1.552 -4.147 1.00 98.12 91 THR A O 1
ATOM 699 N N . LEU A 1 92 ? 9.136 -2.973 -3.899 1.00 98.31 92 LEU A N 1
ATOM 700 C CA . LEU A 1 92 ? 9.008 -3.245 -5.330 1.00 98.31 92 LEU A CA 1
ATOM 701 C C . LEU A 1 92 ? 8.551 -2.000 -6.096 1.00 98.31 92 LEU A C 1
ATOM 703 O O . LEU A 1 92 ? 9.105 -1.715 -7.155 1.00 98.31 92 LEU A O 1
ATOM 707 N N . LEU A 1 93 ? 7.571 -1.267 -5.565 1.00 98.25 93 LEU A N 1
ATOM 708 C CA . LEU A 1 93 ? 7.065 -0.034 -6.163 1.00 98.25 93 LEU A CA 1
ATOM 709 C C . LEU A 1 93 ? 8.128 1.070 -6.169 1.00 98.25 93 LEU A C 1
ATOM 711 O O . LEU A 1 93 ? 8.273 1.738 -7.189 1.00 98.25 93 LEU A O 1
ATOM 715 N N . ASP A 1 94 ? 8.924 1.204 -5.108 1.00 98.19 94 ASP A N 1
ATOM 716 C CA . ASP A 1 94 ? 10.040 2.158 -5.052 1.00 98.19 94 ASP A CA 1
ATOM 717 C C . ASP A 1 94 ? 11.103 1.837 -6.115 1.00 98.19 94 ASP A C 1
ATOM 719 O O . ASP A 1 94 ? 11.516 2.706 -6.889 1.00 98.19 94 ASP A O 1
ATOM 723 N N . ASN A 1 95 ? 11.500 0.564 -6.218 1.00 97.50 95 ASN A N 1
ATOM 724 C CA . ASN A 1 95 ? 12.453 0.107 -7.231 1.00 97.50 95 ASN A CA 1
ATOM 725 C C . ASN A 1 95 ? 11.907 0.306 -8.652 1.00 97.50 95 ASN A C 1
ATOM 727 O O . ASN A 1 95 ? 12.623 0.784 -9.533 1.00 97.50 95 ASN A O 1
ATOM 731 N N . ALA A 1 96 ? 10.636 -0.037 -8.880 1.00 97.94 96 ALA A N 1
ATOM 732 C CA . ALA A 1 96 ? 9.971 0.189 -10.156 1.00 97.94 96 ALA A CA 1
ATOM 733 C C . ALA A 1 96 ? 9.916 1.685 -10.490 1.00 97.94 96 ALA A C 1
ATOM 735 O O . ALA A 1 96 ? 10.200 2.054 -11.623 1.00 97.94 96 ALA A O 1
ATOM 736 N N . GLY A 1 97 ? 9.635 2.549 -9.513 1.00 97.62 97 GLY A N 1
ATOM 737 C CA . GLY A 1 97 ? 9.676 4.000 -9.671 1.00 97.62 97 GLY A CA 1
ATOM 738 C C . GLY A 1 97 ? 11.041 4.497 -10.143 1.00 97.62 97 GLY A C 1
ATOM 739 O O . GLY A 1 97 ? 11.104 5.284 -11.085 1.00 97.62 97 GLY A O 1
ATOM 740 N N . GLY A 1 98 ? 12.133 3.980 -9.570 1.00 97.00 98 GLY A N 1
ATOM 741 C CA . GLY A 1 98 ? 13.497 4.286 -10.018 1.00 97.00 98 GLY A CA 1
ATOM 742 C C . GLY A 1 98 ? 13.785 3.835 -11.457 1.00 97.00 98 GLY A C 1
ATOM 743 O O . GLY A 1 98 ? 14.317 4.605 -12.261 1.00 97.00 98 GLY A O 1
ATOM 744 N N . LEU A 1 99 ? 13.387 2.610 -11.811 1.00 97.50 99 LEU A N 1
ATOM 745 C CA . LEU A 1 99 ? 13.613 2.031 -13.143 1.00 97.50 99 LEU A CA 1
ATOM 746 C C . LEU A 1 99 ? 12.720 2.638 -14.234 1.00 97.50 99 LEU A C 1
ATOM 748 O O . LEU A 1 99 ? 13.112 2.681 -15.398 1.00 97.50 99 LEU A O 1
ATOM 752 N N . LEU A 1 100 ? 11.519 3.093 -13.882 1.00 97.19 100 LEU A N 1
ATOM 753 C CA . LEU A 1 100 ? 10.532 3.639 -14.817 1.00 97.19 100 LEU A CA 1
ATOM 754 C C . LEU A 1 100 ? 10.608 5.168 -14.928 1.00 97.19 100 LEU A C 1
ATOM 756 O O . LEU A 1 100 ? 9.738 5.786 -15.545 1.00 97.19 100 LEU A O 1
ATOM 760 N N . THR A 1 101 ? 11.657 5.794 -14.383 1.00 98.19 101 THR A N 1
ATOM 761 C CA . THR A 1 101 ? 11.938 7.204 -14.668 1.00 98.19 101 THR A CA 1
ATOM 762 C C . THR A 1 101 ? 12.218 7.396 -16.156 1.00 98.19 101 THR A C 1
ATOM 764 O O . THR A 1 101 ? 12.869 6.575 -16.809 1.00 98.19 101 THR A O 1
ATOM 767 N N . LYS A 1 102 ? 11.750 8.523 -16.705 1.00 98.19 102 LYS A N 1
ATOM 768 C CA . LYS A 1 102 ? 11.985 8.862 -18.113 1.00 98.19 102 LYS A CA 1
ATOM 769 C C . LYS A 1 102 ? 13.476 8.826 -18.459 1.00 98.19 102 LYS A C 1
ATOM 771 O O . LYS A 1 102 ? 13.844 8.281 -19.494 1.00 98.19 102 LYS A O 1
ATOM 776 N N . GLU A 1 103 ? 14.313 9.366 -17.578 1.00 98.00 103 GLU A N 1
ATOM 777 C CA . GLU A 1 103 ? 15.762 9.402 -17.762 1.00 98.00 103 GLU A CA 1
ATOM 778 C C . GLU A 1 103 ? 16.381 7.999 -17.822 1.00 98.00 103 GLU A C 1
ATOM 780 O O . GLU A 1 103 ? 17.068 7.694 -18.798 1.00 98.00 103 GLU A O 1
ATOM 785 N N . PHE A 1 104 ? 16.093 7.121 -16.851 1.00 98.19 104 PHE A N 1
ATOM 786 C CA . PHE A 1 104 ? 16.638 5.759 -16.841 1.00 98.19 104 PHE A CA 1
ATOM 787 C C . PHE A 1 104 ? 16.186 4.956 -18.067 1.00 98.19 104 PHE A C 1
ATOM 789 O O . PHE A 1 104 ? 16.992 4.274 -18.709 1.00 98.19 104 PHE A O 1
ATOM 796 N N . VAL A 1 105 ? 14.905 5.063 -18.435 1.00 98.38 105 VAL A N 1
ATOM 797 C CA . VAL A 1 105 ? 14.348 4.387 -19.614 1.00 98.38 105 VAL A CA 1
ATOM 798 C C . VAL A 1 105 ? 15.013 4.883 -20.900 1.00 98.38 105 VAL A C 1
ATOM 800 O O . VAL A 1 105 ? 15.387 4.066 -21.743 1.00 98.38 105 VAL A O 1
ATOM 803 N N . ASP A 1 106 ? 15.193 6.193 -21.066 1.00 98.50 106 ASP A N 1
ATOM 804 C CA . ASP A 1 106 ? 15.819 6.768 -22.261 1.00 98.50 106 ASP A CA 1
ATOM 805 C C . ASP A 1 106 ? 17.303 6.389 -22.367 1.00 98.50 106 ASP A C 1
ATOM 807 O O . ASP A 1 106 ? 17.769 5.996 -23.441 1.00 98.50 106 ASP A O 1
ATOM 811 N N . GLN A 1 107 ? 18.042 6.449 -21.255 1.00 98.38 107 GLN A N 1
ATOM 812 C CA . GLN A 1 107 ? 19.445 6.034 -21.194 1.00 98.38 107 GLN A CA 1
ATOM 813 C C . GLN A 1 107 ? 19.601 4.546 -21.519 1.00 98.38 107 GLN A C 1
ATOM 815 O O . GLN A 1 107 ? 20.443 4.181 -22.342 1.00 98.38 107 GLN A O 1
ATOM 820 N N . THR A 1 108 ? 18.749 3.692 -20.949 1.00 98.38 108 THR A N 1
ATOM 821 C CA . THR A 1 108 ? 18.758 2.247 -21.215 1.00 98.38 108 THR A CA 1
ATOM 822 C C . THR A 1 108 ? 18.427 1.947 -22.678 1.00 98.38 108 THR A C 1
ATOM 824 O O . THR A 1 108 ? 19.138 1.179 -23.324 1.00 98.38 108 THR A O 1
ATOM 827 N N . LYS A 1 109 ? 17.408 2.601 -23.256 1.00 98.38 109 LYS A N 1
ATOM 828 C CA . LYS A 1 109 ? 17.080 2.476 -24.689 1.00 98.38 109 LYS A CA 1
ATOM 829 C C . LYS A 1 109 ? 18.245 2.899 -25.585 1.00 98.38 109 LYS A C 1
ATOM 831 O O . LYS A 1 109 ? 18.543 2.219 -26.564 1.00 98.38 109 LYS A O 1
ATOM 836 N N . ASN A 1 110 ? 18.918 4.000 -25.252 1.00 98.50 110 ASN A N 1
ATOM 837 C CA . ASN A 1 110 ? 20.088 4.481 -25.987 1.00 98.50 110 ASN A CA 1
ATOM 838 C C . ASN A 1 110 ? 21.247 3.475 -25.918 1.00 98.50 110 ASN A C 1
ATOM 840 O O . ASN A 1 110 ? 21.849 3.161 -26.945 1.00 98.50 110 ASN A O 1
ATOM 844 N N . LEU A 1 111 ? 21.521 2.932 -24.728 1.00 98.50 111 LEU A N 1
ATOM 845 C CA . LEU A 1 111 ? 22.541 1.907 -24.528 1.00 98.50 111 LEU A CA 1
ATOM 846 C C . LEU A 1 111 ? 22.253 0.658 -25.370 1.00 98.50 111 LEU A C 1
ATOM 848 O O . LEU A 1 111 ? 23.136 0.214 -26.101 1.00 98.50 111 LEU A O 1
ATOM 852 N N . ILE A 1 112 ? 21.019 0.144 -25.328 1.00 98.56 112 ILE A N 1
ATOM 853 C CA . ILE A 1 112 ? 20.590 -1.009 -26.135 1.00 98.56 112 ILE A CA 1
ATOM 854 C C . ILE A 1 112 ? 20.779 -0.722 -27.631 1.00 98.56 112 ILE A C 1
ATOM 856 O O . ILE A 1 112 ? 21.338 -1.548 -28.348 1.00 98.56 112 ILE A O 1
ATOM 860 N N . ALA A 1 113 ? 20.391 0.465 -28.105 1.00 98.50 113 ALA A N 1
ATOM 861 C CA . ALA A 1 113 ? 20.560 0.844 -29.507 1.00 98.50 113 ALA A CA 1
ATOM 862 C C . ALA A 1 113 ? 22.038 0.903 -29.934 1.00 98.50 113 ALA A C 1
ATOM 864 O O . ALA A 1 113 ? 22.388 0.476 -31.033 1.00 98.50 113 ALA A O 1
ATOM 865 N N . LYS A 1 114 ? 22.921 1.424 -29.074 1.00 98.56 114 LYS A N 1
ATOM 866 C CA . LYS A 1 114 ? 24.369 1.463 -29.336 1.00 98.56 114 LYS A CA 1
ATOM 867 C C . LYS A 1 114 ? 24.992 0.071 -29.333 1.00 98.56 114 LYS A C 1
ATOM 869 O O . LYS A 1 114 ? 25.806 -0.212 -30.205 1.00 98.56 114 LYS A O 1
ATOM 874 N N . ALA A 1 115 ? 24.600 -0.781 -28.388 1.00 98.50 115 ALA A N 1
ATOM 875 C CA . ALA A 1 115 ? 25.052 -2.166 -28.333 1.00 98.50 115 ALA A CA 1
ATOM 876 C C . ALA A 1 115 ? 24.638 -2.933 -29.598 1.00 98.50 115 ALA A C 1
ATOM 878 O O . ALA A 1 115 ? 25.477 -3.607 -30.183 1.00 98.50 115 ALA A O 1
ATOM 879 N N . GLY A 1 116 ? 23.401 -2.747 -30.078 1.00 98.44 116 GLY A N 1
ATOM 880 C CA . GLY A 1 116 ? 22.943 -3.317 -31.351 1.00 98.44 116 GLY A CA 1
ATOM 881 C C . GLY A 1 116 ? 23.840 -2.924 -32.529 1.00 98.44 116 GLY A C 1
ATOM 882 O O . GLY A 1 116 ? 24.376 -3.789 -33.206 1.00 98.44 116 GLY A O 1
ATOM 883 N N . LYS A 1 117 ? 24.125 -1.625 -32.697 1.00 98.31 117 LYS A N 1
ATOM 884 C CA . LYS A 1 117 ? 25.031 -1.146 -33.761 1.00 98.31 117 LYS A CA 1
ATOM 885 C C . LYS A 1 117 ? 26.447 -1.716 -33.665 1.00 98.31 117 LYS A C 1
ATOM 887 O O . LYS A 1 117 ? 27.104 -1.913 -34.686 1.00 98.31 117 LYS A O 1
ATOM 892 N N . LEU A 1 118 ? 26.949 -1.914 -32.446 1.00 98.38 118 LEU A N 1
ATOM 893 C CA . LEU A 1 118 ? 28.262 -2.516 -32.239 1.00 98.38 118 LEU A CA 1
ATOM 894 C C . LEU A 1 118 ? 28.270 -3.972 -32.715 1.00 98.38 118 LEU A C 1
ATOM 896 O O . LEU A 1 118 ? 29.214 -4.360 -33.396 1.00 98.38 118 LEU A O 1
ATOM 900 N N . LEU A 1 119 ? 27.221 -4.739 -32.406 1.00 98.25 119 LEU A N 1
ATOM 901 C CA . LEU A 1 119 ? 27.063 -6.112 -32.893 1.00 98.25 119 LEU A CA 1
ATOM 902 C C . LEU A 1 119 ? 27.006 -6.152 -34.425 1.00 98.25 119 LEU A C 1
ATOM 904 O O . LEU A 1 119 ? 27.797 -6.869 -35.025 1.00 98.25 119 LEU A O 1
ATOM 908 N N . ASP A 1 120 ? 26.208 -5.284 -35.058 1.00 98.19 120 ASP A N 1
ATOM 909 C CA . ASP A 1 120 ? 26.139 -5.189 -36.527 1.00 98.19 120 ASP A CA 1
ATOM 910 C C . ASP A 1 120 ? 27.513 -4.885 -37.157 1.00 98.19 120 ASP A C 1
ATOM 912 O O . ASP A 1 120 ? 27.874 -5.398 -38.221 1.00 98.19 120 ASP A O 1
ATOM 916 N N . THR A 1 121 ? 28.302 -4.032 -36.494 1.00 98.25 121 THR A N 1
ATOM 917 C CA . THR A 1 121 ? 29.659 -3.681 -36.936 1.00 98.25 121 THR A CA 1
ATOM 918 C C . THR A 1 121 ? 30.598 -4.878 -36.824 1.00 98.25 121 THR A C 1
ATOM 920 O O . THR A 1 121 ? 31.385 -5.119 -37.736 1.00 98.25 121 THR A O 1
ATOM 923 N N . VAL A 1 122 ? 30.523 -5.632 -35.724 1.00 98.06 122 VAL A N 1
ATOM 924 C CA . VAL A 1 122 ? 31.322 -6.847 -35.527 1.00 98.06 122 VAL A CA 1
ATOM 925 C C . VAL A 1 122 ? 30.963 -7.895 -36.577 1.00 98.06 122 VAL A C 1
ATOM 927 O O . VAL A 1 122 ? 31.870 -8.411 -37.222 1.00 98.06 122 VAL A O 1
ATOM 930 N N . ASP A 1 123 ? 29.678 -8.138 -36.828 1.00 98.00 123 ASP A N 1
ATOM 931 C CA . ASP A 1 123 ? 29.226 -9.087 -37.852 1.00 98.00 123 ASP A CA 1
ATOM 932 C C . ASP A 1 123 ? 29.724 -8.689 -39.247 1.00 98.00 123 ASP A C 1
ATOM 934 O O . ASP A 1 123 ? 30.238 -9.516 -40.001 1.00 98.00 123 ASP A O 1
ATOM 938 N N . SER A 1 124 ? 29.660 -7.394 -39.568 1.00 97.94 124 SER A N 1
ATOM 939 C CA . SER A 1 124 ? 30.182 -6.862 -40.831 1.00 97.94 124 SER A CA 1
ATOM 940 C C . SER A 1 124 ? 31.695 -7.062 -40.968 1.00 97.94 124 SER A C 1
ATOM 942 O O . SER A 1 124 ? 32.182 -7.381 -42.052 1.00 97.94 124 SER A O 1
ATOM 944 N N . LEU A 1 125 ? 32.453 -6.884 -39.879 1.00 97.81 125 LEU A N 1
ATOM 945 C CA . LEU A 1 125 ? 33.900 -7.104 -39.863 1.00 97.81 125 LEU A CA 1
ATOM 946 C C . LEU A 1 125 ? 34.250 -8.583 -40.021 1.00 97.81 125 LEU A C 1
ATOM 948 O O . LEU A 1 125 ? 35.149 -8.906 -40.792 1.00 97.81 125 LEU A O 1
ATOM 952 N N . LEU A 1 126 ? 33.541 -9.474 -39.328 1.00 97.75 126 LEU A N 1
ATOM 953 C CA . LEU A 1 126 ? 33.736 -10.918 -39.459 1.00 97.75 126 LEU A CA 1
ATOM 954 C C . LEU A 1 126 ? 33.452 -11.375 -40.893 1.00 97.75 126 LEU A C 1
ATOM 956 O O . LEU A 1 126 ? 34.306 -12.019 -41.503 1.00 97.75 126 LEU A O 1
ATOM 960 N N . GLY A 1 127 ? 32.342 -10.920 -41.481 1.00 97.19 127 GLY A N 1
ATOM 961 C CA . GLY A 1 127 ? 32.019 -11.191 -42.881 1.00 97.19 127 GLY A CA 1
ATOM 962 C C . GLY A 1 127 ? 33.067 -10.644 -43.858 1.00 97.19 127 GLY A C 1
ATOM 963 O O . GLY A 1 127 ? 33.427 -11.321 -44.820 1.00 97.19 127 GLY A O 1
ATOM 964 N N . ALA A 1 128 ? 33.627 -9.456 -43.599 1.00 96.75 128 ALA A N 1
ATOM 965 C CA . ALA A 1 128 ? 34.711 -8.891 -44.409 1.00 96.75 128 ALA A CA 1
ATOM 966 C C . ALA A 1 128 ? 36.027 -9.686 -44.305 1.00 96.75 128 ALA A C 1
ATOM 968 O O . ALA A 1 128 ? 36.829 -9.666 -45.239 1.00 96.75 128 ALA A O 1
ATOM 969 N N . LEU A 1 129 ? 36.246 -10.391 -43.192 1.00 96.50 129 LEU A N 1
ATOM 970 C CA . LEU A 1 129 ? 37.377 -11.300 -42.989 1.00 96.50 129 LEU A CA 1
ATOM 971 C C . LEU A 1 129 ? 37.117 -12.716 -43.532 1.00 96.50 129 LEU A C 1
ATOM 973 O O . LEU A 1 129 ? 38.027 -13.544 -43.505 1.00 96.50 129 LEU A O 1
ATOM 977 N N . GLY A 1 130 ? 35.911 -12.991 -44.042 1.00 92.62 130 GLY A N 1
ATOM 978 C CA . GLY A 1 130 ? 35.513 -14.312 -44.530 1.00 92.62 130 GLY A CA 1
ATOM 979 C C . GLY A 1 130 ? 35.371 -15.363 -43.424 1.00 92.62 130 GLY A C 1
ATOM 980 O O . GLY A 1 130 ? 35.535 -16.550 -43.711 1.00 92.62 130 GLY A O 1
ATOM 981 N N . LEU A 1 131 ? 35.127 -14.921 -42.184 1.00 88.38 131 LEU A N 1
ATOM 982 C CA . LEU A 1 131 ? 34.787 -15.766 -41.035 1.00 88.38 131 LEU A CA 1
ATOM 983 C C . LEU A 1 131 ? 33.283 -16.058 -40.980 1.00 88.38 131 LEU A C 1
ATOM 985 O O . LEU A 1 131 ? 32.494 -15.203 -41.444 1.00 88.38 131 LEU A O 1
#